Protein AF-A0A6B3H8C5-F1 (afdb_monomer_lite)

Sequence (95 aa):
AIWTKATNEVAEAMNANFPKTNPIFMMVDSGARGNMMQMRQIAGMRGLVSNAKNETIPRPIKASFREGLTVLEYFISTHGARKGLADTALRTADS

pLDDT: mean 89.65, std 3.6, range [68.38, 94.88]

Structure (mmCIF, N/CA/C/O backbone):
data_AF-A0A6B3H8C5-F1
#
_entry.id   AF-A0A6B3H8C5-F1
#
loop_
_atom_site.group_PDB
_atom_site.id
_atom_site.type_symbol
_atom_site.label_atom_id
_atom_site.label_alt_id
_atom_site.label_comp_id
_atom_site.label_asym_id
_atom_site.label_entity_id
_atom_site.label_seq_id
_atom_site.pdbx_PDB_ins_code
_atom_site.Cartn_x
_atom_site.Cartn_y
_atom_site.Cartn_z
_atom_site.occupancy
_atom_site.B_iso_or_equiv
_atom_site.auth_seq_id
_atom_site.auth_comp_id
_atom_site.auth_asym_id
_atom_site.auth_atom_id
_atom_site.pdbx_PDB_model_num
ATOM 1 N N . ALA A 1 1 ? -1.608 16.384 -8.987 1.00 68.38 1 ALA A N 1
ATOM 2 C CA . ALA A 1 1 ? -1.530 14.987 -9.467 1.00 68.38 1 ALA A CA 1
ATOM 3 C C . ALA A 1 1 ? -2.823 14.250 -9.115 1.00 68.38 1 ALA A C 1
ATOM 5 O O . ALA A 1 1 ? -3.113 14.090 -7.934 1.00 68.38 1 ALA A O 1
ATOM 6 N N . ILE A 1 2 ? -3.614 13.848 -10.119 1.00 90.88 2 ILE A N 1
ATOM 7 C CA . ILE A 1 2 ? -4.961 13.258 -9.945 1.00 90.88 2 ILE A CA 1
ATOM 8 C C . ILE A 1 2 ? -4.916 12.005 -9.056 1.00 90.88 2 ILE A C 1
ATOM 10 O O . ILE A 1 2 ? -5.681 11.884 -8.105 1.00 90.88 2 ILE A O 1
ATOM 14 N N . TRP A 1 3 ? -3.956 11.113 -9.304 1.00 90.88 3 TRP A N 1
ATOM 15 C CA . TRP A 1 3 ? -3.831 9.860 -8.559 1.00 90.88 3 TRP A CA 1
ATOM 16 C C . TRP A 1 3 ? -3.403 10.039 -7.106 1.00 90.88 3 TRP A C 1
ATOM 18 O O . TRP A 1 3 ? -3.863 9.294 -6.246 1.00 90.88 3 TRP A O 1
ATOM 28 N N . THR A 1 4 ? -2.573 11.038 -6.805 1.00 88.88 4 THR A N 1
ATOM 29 C CA . THR A 1 4 ? -2.217 11.367 -5.418 1.00 88.88 4 THR A CA 1
ATOM 30 C C . THR A 1 4 ? -3.452 11.796 -4.634 1.00 88.88 4 THR A C 1
ATOM 32 O O . THR A 1 4 ? -3.649 11.323 -3.519 1.00 88.88 4 THR A O 1
ATOM 35 N N . LYS A 1 5 ? -4.316 12.624 -5.240 1.00 92.62 5 LYS A N 1
ATOM 36 C CA . LYS A 1 5 ? -5.580 13.039 -4.623 1.00 92.62 5 LYS A CA 1
ATOM 37 C C . LYS A 1 5 ? -6.491 11.836 -4.371 1.00 92.62 5 LYS A C 1
ATOM 39 O O . LYS A 1 5 ? -6.894 11.625 -3.236 1.00 92.62 5 LYS A O 1
ATOM 44 N N . ALA A 1 6 ? -6.704 10.998 -5.387 1.00 92.31 6 ALA A N 1
ATOM 45 C CA . ALA A 1 6 ? -7.511 9.784 -5.256 1.00 92.31 6 ALA A CA 1
ATOM 46 C C . ALA A 1 6 ? -6.976 8.838 -4.164 1.00 92.31 6 ALA A C 1
ATOM 48 O O . ALA A 1 6 ? -7.741 8.286 -3.382 1.00 92.31 6 ALA A O 1
ATOM 49 N N . THR A 1 7 ? -5.651 8.691 -4.056 1.00 90.94 7 THR A N 1
ATOM 50 C CA . THR A 1 7 ? -5.033 7.842 -3.025 1.00 90.94 7 THR A CA 1
ATOM 51 C C . THR A 1 7 ? -5.280 8.380 -1.612 1.00 90.94 7 THR A C 1
ATOM 53 O O . THR A 1 7 ? -5.418 7.596 -0.674 1.00 90.94 7 THR A O 1
ATOM 56 N N . ASN A 1 8 ? -5.340 9.702 -1.444 1.00 91.62 8 ASN A N 1
ATOM 57 C CA . ASN A 1 8 ? -5.648 10.322 -0.157 1.00 91.62 8 ASN A CA 1
ATOM 58 C C . ASN A 1 8 ? -7.139 10.207 0.179 1.00 91.62 8 ASN A C 1
ATOM 60 O O . ASN A 1 8 ? -7.462 9.810 1.291 1.00 91.62 8 ASN A O 1
ATOM 64 N N . GLU A 1 9 ? -8.028 10.434 -0.789 1.00 93.75 9 GLU A N 1
ATOM 65 C CA . GLU A 1 9 ? -9.477 10.247 -0.612 1.00 93.75 9 GLU A CA 1
ATOM 66 C C . GLU A 1 9 ? -9.811 8.799 -0.204 1.00 93.75 9 GLU A C 1
ATOM 68 O O . GLU A 1 9 ? -10.583 8.570 0.725 1.00 93.75 9 GLU A O 1
ATOM 73 N N . VAL A 1 10 ? -9.156 7.804 -0.819 1.00 92.00 10 VAL A N 1
ATOM 74 C CA . VAL A 1 10 ? -9.287 6.389 -0.419 1.00 92.00 10 VAL A CA 1
ATOM 75 C C . VAL A 1 10 ? -8.753 6.148 0.997 1.00 92.00 10 VAL A C 1
ATOM 77 O O . VAL A 1 10 ? -9.326 5.354 1.739 1.00 92.00 10 VAL A O 1
ATOM 80 N N . ALA A 1 11 ? -7.672 6.822 1.400 1.00 90.56 11 ALA A N 1
ATOM 81 C CA . ALA A 1 11 ? -7.121 6.696 2.749 1.00 90.56 11 ALA A CA 1
ATOM 82 C C . ALA A 1 11 ? -8.082 7.238 3.818 1.00 90.56 11 ALA A C 1
ATOM 84 O O . ALA A 1 11 ? -8.263 6.610 4.859 1.00 90.56 11 ALA A O 1
ATOM 85 N N . GLU A 1 12 ? -8.705 8.384 3.549 1.00 91.81 12 GLU A N 1
ATOM 86 C CA . GLU A 1 12 ? -9.692 9.006 4.433 1.00 91.81 12 GLU A CA 1
ATOM 87 C C . GLU A 1 12 ? -10.952 8.145 4.542 1.00 91.81 12 GLU A C 1
ATOM 89 O O . GLU A 1 12 ? -11.397 7.842 5.650 1.00 91.81 12 GLU A O 1
ATOM 94 N N . ALA A 1 13 ? -11.471 7.664 3.408 1.00 92.25 13 ALA A N 1
ATOM 95 C CA . ALA A 1 13 ? -12.610 6.753 3.382 1.00 92.25 13 ALA A CA 1
ATOM 96 C C . ALA A 1 13 ? -12.309 5.434 4.111 1.00 92.25 13 ALA A C 1
ATOM 98 O O . ALA A 1 13 ? -13.162 4.920 4.833 1.00 92.25 13 ALA A O 1
ATOM 99 N N . MET A 1 14 ? -11.096 4.892 3.966 1.00 89.31 14 MET A N 1
ATOM 100 C CA . MET A 1 14 ? -10.657 3.716 4.717 1.00 89.31 14 MET A CA 1
ATOM 101 C C . MET A 1 14 ? -10.678 4.003 6.223 1.00 89.31 14 MET A C 1
ATOM 103 O O . MET A 1 14 ? -11.286 3.247 6.972 1.00 89.31 14 MET A O 1
ATOM 107 N N . ASN A 1 15 ? -10.066 5.101 6.667 1.00 87.25 15 ASN A N 1
ATOM 108 C CA . ASN A 1 15 ? -9.988 5.442 8.087 1.00 87.25 15 ASN A CA 1
ATOM 109 C C . ASN A 1 15 ? -11.379 5.653 8.716 1.00 87.25 15 ASN A C 1
ATOM 111 O O . ASN A 1 15 ? -11.636 5.189 9.821 1.00 87.25 15 ASN A O 1
ATOM 115 N N . ALA A 1 16 ? -12.304 6.288 7.988 1.00 89.06 16 ALA A N 1
ATOM 116 C CA . ALA A 1 16 ? -13.676 6.503 8.450 1.00 89.06 16 ALA A CA 1
ATOM 117 C C . ALA A 1 16 ? -14.488 5.200 8.593 1.00 89.06 16 ALA A C 1
ATOM 119 O O . ALA A 1 16 ? -15.356 5.112 9.459 1.00 89.06 16 ALA A O 1
ATOM 120 N N . ASN A 1 17 ? -14.210 4.192 7.759 1.00 89.00 17 ASN A N 1
ATOM 121 C CA . ASN A 1 17 ? -14.947 2.924 7.743 1.00 89.00 17 ASN A CA 1
ATOM 122 C C . ASN A 1 17 ? -14.297 1.814 8.588 1.00 89.00 17 ASN A C 1
ATOM 124 O O . ASN A 1 17 ? -14.886 0.743 8.747 1.00 89.00 17 ASN A O 1
ATOM 128 N N . PHE A 1 18 ? -13.092 2.024 9.124 1.00 86.69 18 PHE A N 1
ATOM 129 C CA . PHE A 1 18 ? -12.413 1.014 9.932 1.00 86.69 18 PHE A CA 1
ATOM 130 C C . PHE A 1 18 ? -12.968 0.977 11.368 1.00 86.69 18 PHE A C 1
ATOM 132 O O . PHE A 1 18 ? -12.965 1.996 12.061 1.00 86.69 18 PHE A O 1
ATOM 139 N N . PRO A 1 19 ? -13.405 -0.193 11.874 1.00 88.50 19 PRO A N 1
ATOM 140 C CA . PRO A 1 19 ? -13.826 -0.313 13.264 1.00 88.50 19 PRO A CA 1
ATOM 141 C C . PRO A 1 19 ? -12.651 -0.063 14.211 1.00 88.50 19 PRO A C 1
ATOM 143 O O . PRO A 1 19 ? -11.596 -0.682 14.065 1.00 88.50 19 PRO A O 1
ATOM 146 N N . LYS A 1 20 ? -12.858 0.759 15.247 1.00 85.06 20 LYS A N 1
ATOM 147 C CA . LYS A 1 20 ? -11.837 1.016 16.282 1.00 85.06 20 LYS A CA 1
ATOM 148 C C . LYS A 1 20 ? -11.427 -0.238 17.061 1.00 85.06 20 LYS A C 1
ATOM 150 O O . LYS A 1 20 ? -10.347 -0.278 17.630 1.00 85.06 20 LYS A O 1
ATOM 155 N N . THR A 1 21 ? -12.280 -1.261 17.074 1.00 89.88 21 THR A N 1
ATOM 156 C CA . THR A 1 21 ? -12.026 -2.563 17.706 1.00 89.88 21 THR A CA 1
ATOM 157 C C . THR A 1 21 ? -11.210 -3.513 16.831 1.00 89.88 21 THR A C 1
ATOM 159 O O . THR A 1 21 ? -10.849 -4.599 17.281 1.00 89.88 21 THR A O 1
ATOM 162 N N . ASN A 1 22 ? -10.924 -3.150 15.575 1.00 88.31 22 ASN A N 1
ATOM 163 C CA . ASN A 1 22 ? -10.103 -3.974 14.700 1.00 88.31 22 ASN A CA 1
ATOM 164 C C . ASN A 1 22 ? -8.661 -4.023 15.247 1.00 88.31 22 ASN A C 1
ATOM 166 O O . ASN A 1 22 ? -8.035 -2.967 15.365 1.00 88.31 22 ASN A O 1
ATOM 170 N N . PRO A 1 23 ? -8.084 -5.211 15.509 1.00 90.06 23 PRO A N 1
ATOM 171 C CA . PRO A 1 23 ? -6.726 -5.326 16.040 1.00 90.06 23 PRO A CA 1
ATOM 172 C C . PRO A 1 23 ? -5.660 -4.653 15.166 1.00 90.06 23 PRO A C 1
ATOM 174 O O . PRO A 1 23 ? -4.706 -4.082 15.685 1.00 90.06 23 PRO A O 1
ATOM 177 N N . ILE A 1 24 ? -5.825 -4.672 13.837 1.00 87.56 24 ILE A N 1
ATOM 178 C CA . ILE A 1 24 ? -4.898 -4.007 12.907 1.00 87.56 24 ILE A CA 1
ATOM 179 C C . ILE A 1 24 ? -4.971 -2.491 13.079 1.00 87.56 24 ILE A C 1
ATOM 181 O O . ILE A 1 24 ? -3.939 -1.821 13.072 1.00 87.56 24 ILE A O 1
ATOM 185 N N . PHE A 1 25 ? -6.181 -1.960 13.267 1.00 89.25 25 PHE A N 1
ATOM 186 C CA . PHE A 1 25 ? -6.381 -0.544 13.546 1.00 89.25 25 PHE A CA 1
ATOM 187 C C . PHE A 1 25 ? -5.763 -0.153 14.882 1.00 89.25 25 PHE A C 1
ATOM 189 O O . PHE A 1 25 ? -4.946 0.760 14.927 1.00 89.25 25 PHE A O 1
ATOM 196 N N . MET A 1 26 ? -6.055 -0.914 15.936 1.00 91.31 26 MET A N 1
ATOM 197 C CA . MET A 1 26 ? -5.508 -0.676 17.269 1.00 91.31 26 MET A CA 1
ATOM 198 C C . MET A 1 26 ? -3.973 -0.693 17.295 1.00 91.31 26 MET A C 1
ATOM 200 O O . MET A 1 26 ? -3.378 0.142 17.965 1.00 91.31 26 MET A O 1
ATOM 204 N N . MET A 1 27 ? -3.307 -1.596 16.563 1.00 91.31 27 MET A N 1
ATOM 205 C CA . MET A 1 27 ? -1.833 -1.642 16.508 1.00 91.31 27 MET A CA 1
ATOM 206 C C . MET A 1 27 ? -1.210 -0.389 15.885 1.00 91.31 27 MET A C 1
ATOM 208 O O . MET A 1 27 ? -0.159 0.063 16.342 1.00 91.31 27 MET A O 1
ATOM 212 N N . VAL A 1 28 ? -1.846 0.152 14.844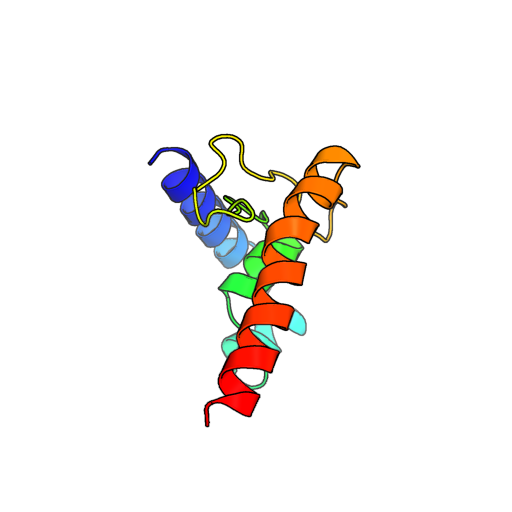 1.00 89.88 28 VAL A N 1
ATOM 213 C CA . VAL A 1 28 ? -1.357 1.343 14.142 1.00 89.88 28 VAL A CA 1
ATOM 214 C C . VAL A 1 28 ? -1.706 2.616 14.913 1.00 89.88 28 VAL A C 1
ATOM 216 O O . VAL A 1 28 ? -0.851 3.485 15.043 1.00 89.88 28 VAL A O 1
ATOM 219 N N . ASP A 1 29 ? -2.922 2.710 15.455 1.00 88.69 29 ASP A N 1
ATOM 220 C CA . ASP A 1 29 ? -3.404 3.866 16.226 1.00 88.69 29 ASP A CA 1
ATOM 221 C C . ASP A 1 29 ? -2.670 4.015 17.568 1.00 88.69 29 ASP A C 1
ATOM 223 O O . ASP A 1 29 ? -2.264 5.109 17.945 1.00 88.69 29 ASP A O 1
ATOM 227 N N . SER A 1 30 ? -2.386 2.898 18.247 1.00 90.75 30 SER A N 1
ATOM 228 C CA . SER A 1 30 ? -1.579 2.898 19.479 1.00 90.75 30 SER A CA 1
ATOM 229 C C . SER A 1 30 ? -0.092 3.189 19.253 1.00 90.75 30 SER A C 1
ATOM 231 O O . SER A 1 30 ? 0.655 3.325 20.220 1.00 90.75 30 SER A O 1
ATOM 233 N N . GLY A 1 31 ? 0.369 3.236 17.998 1.00 88.19 31 GLY A N 1
ATOM 234 C CA . GLY A 1 31 ? 1.780 3.422 17.658 1.00 88.19 31 GLY A CA 1
ATOM 235 C C . GLY A 1 31 ? 2.677 2.220 17.973 1.00 88.19 31 GLY A C 1
ATOM 236 O O . GLY A 1 31 ? 3.893 2.316 17.823 1.00 88.19 31 GLY A O 1
ATOM 237 N N . ALA A 1 32 ? 2.109 1.081 18.381 1.00 92.00 32 ALA A N 1
ATOM 238 C CA . ALA A 1 32 ? 2.877 -0.110 18.731 1.00 92.00 32 ALA A CA 1
ATOM 239 C C . ALA A 1 32 ? 3.605 -0.708 17.517 1.00 92.00 32 ALA A C 1
ATOM 241 O O . ALA A 1 32 ? 4.769 -1.105 17.613 1.00 92.00 32 ALA A O 1
ATOM 242 N N . ARG A 1 33 ? 2.924 -0.802 16.366 1.00 88.69 33 ARG A N 1
ATOM 243 C CA . ARG A 1 33 ? 3.521 -1.323 15.132 1.00 88.69 33 ARG A CA 1
ATOM 244 C C . ARG A 1 33 ? 2.751 -0.894 13.891 1.00 88.69 33 ARG A C 1
ATOM 246 O O . ARG A 1 33 ? 1.540 -1.065 13.795 1.00 88.69 33 ARG A O 1
ATOM 253 N N . GLY A 1 34 ? 3.511 -0.494 12.877 1.00 88.50 34 GLY A N 1
ATOM 254 C CA . GLY A 1 34 ? 2.992 -0.142 11.561 1.00 88.50 34 GLY A CA 1
ATOM 255 C C . GLY A 1 34 ? 2.614 1.331 11.454 1.00 88.50 34 GLY A C 1
ATOM 256 O O . GLY A 1 34 ? 2.749 2.099 12.401 1.00 88.50 34 GLY A O 1
ATOM 257 N N . ASN A 1 35 ? 2.187 1.742 10.265 1.00 90.62 35 ASN A N 1
ATOM 258 C CA . ASN A 1 35 ? 1.747 3.111 10.014 1.00 90.62 35 ASN A CA 1
ATOM 259 C C . ASN A 1 35 ? 0.488 3.143 9.134 1.00 90.62 35 ASN A C 1
ATOM 261 O O . ASN A 1 35 ? 0.156 2.175 8.443 1.00 90.62 35 ASN A O 1
ATOM 265 N N . MET A 1 36 ? -0.201 4.286 9.127 1.00 86.31 36 MET A N 1
ATOM 266 C CA . MET A 1 36 ? -1.428 4.473 8.342 1.00 86.31 36 MET A CA 1
ATOM 267 C C . MET A 1 36 ? -1.192 4.270 6.834 1.00 86.31 36 MET A C 1
ATOM 269 O O . MET A 1 36 ? -2.049 3.763 6.114 1.00 86.31 36 MET A O 1
ATOM 273 N N . MET A 1 37 ? 0.012 4.587 6.350 1.00 88.12 37 MET A N 1
ATOM 274 C CA . MET A 1 37 ? 0.402 4.385 4.951 1.00 88.12 37 MET A CA 1
ATOM 275 C C . MET A 1 37 ? 0.507 2.902 4.566 1.00 88.12 37 MET A C 1
ATOM 277 O O . MET A 1 37 ? 0.206 2.550 3.428 1.00 88.12 37 MET A O 1
ATOM 281 N N . GLN A 1 38 ? 0.926 2.031 5.484 1.00 90.19 38 GLN A N 1
ATOM 282 C CA . GLN A 1 38 ? 0.972 0.578 5.311 1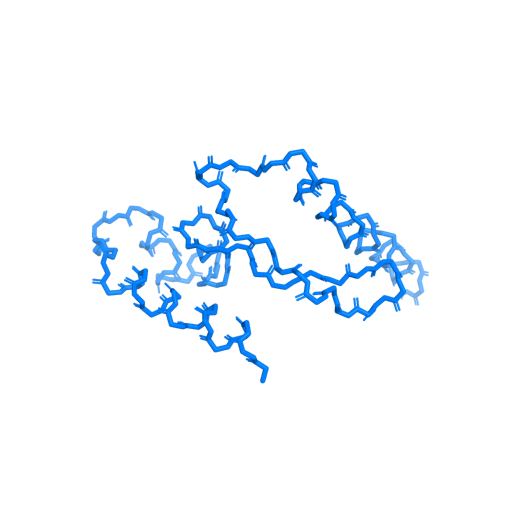.00 90.19 38 GLN A CA 1
ATOM 283 C C . GLN A 1 38 ? -0.436 -0.006 5.382 1.00 90.19 38 GLN A C 1
ATOM 285 O O . GLN A 1 38 ? -0.796 -0.816 4.530 1.00 90.19 38 GLN A O 1
ATOM 290 N N . MET A 1 39 ? -1.262 0.463 6.322 1.00 89.62 39 MET A N 1
ATOM 291 C CA . 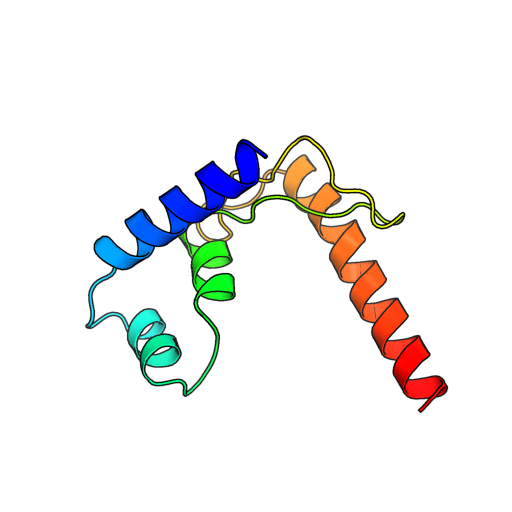MET A 1 39 ? -2.671 0.069 6.400 1.00 89.62 39 MET A CA 1
ATOM 292 C C . MET A 1 39 ? -3.413 0.388 5.097 1.00 89.62 39 MET A C 1
ATOM 294 O O . MET A 1 39 ? -4.088 -0.480 4.542 1.00 89.62 39 MET A O 1
ATOM 298 N N . ARG A 1 40 ? -3.186 1.584 4.539 1.00 91.25 40 ARG A N 1
ATOM 299 C CA . ARG A 1 40 ? -3.726 1.989 3.236 1.00 91.25 40 ARG A CA 1
ATOM 300 C C . ARG A 1 40 ? -3.340 1.037 2.110 1.00 91.25 40 ARG A C 1
ATOM 302 O O . ARG A 1 40 ? -4.170 0.751 1.258 1.00 91.25 40 ARG A O 1
ATOM 309 N N . GLN A 1 41 ? -2.111 0.531 2.087 1.00 90.88 41 GLN A N 1
ATOM 310 C CA . GLN A 1 41 ? -1.687 -0.417 1.050 1.00 90.88 41 GLN A CA 1
ATOM 311 C C . GLN A 1 41 ? -2.361 -1.786 1.202 1.00 90.88 41 GLN A C 1
ATOM 313 O O . GLN A 1 41 ? -2.586 -2.475 0.207 1.00 90.88 41 GLN A O 1
ATOM 318 N N . ILE A 1 42 ? -2.679 -2.180 2.437 1.00 90.56 42 ILE A N 1
ATOM 319 C CA . ILE A 1 42 ? -3.330 -3.458 2.732 1.00 90.56 42 ILE A CA 1
ATOM 320 C C . ILE A 1 42 ? -4.811 -3.419 2.362 1.00 90.56 42 ILE A C 1
ATOM 322 O O . ILE A 1 42 ? -5.280 -4.355 1.725 1.00 90.56 42 ILE A O 1
ATOM 326 N N . ALA A 1 43 ? -5.530 -2.365 2.757 1.00 90.19 43 ALA A N 1
ATOM 327 C CA . ALA A 1 43 ? -6.994 -2.330 2.701 1.00 90.19 43 ALA A CA 1
ATOM 328 C C . ALA A 1 43 ? -7.592 -1.271 1.760 1.00 90.19 43 ALA A C 1
ATOM 330 O O . ALA A 1 43 ? -8.778 -1.343 1.468 1.00 90.19 43 ALA A O 1
ATOM 331 N N . GLY A 1 44 ? -6.807 -0.287 1.316 1.00 90.50 44 GLY A N 1
ATOM 332 C CA . GLY A 1 44 ? -7.269 0.796 0.446 1.00 90.50 44 GLY A CA 1
ATOM 333 C C . GLY A 1 44 ? -6.757 0.636 -0.980 1.00 90.50 44 GLY A C 1
ATOM 334 O O . GLY A 1 44 ? -7.423 0.074 -1.835 1.00 90.50 44 GLY A O 1
ATOM 335 N N . MET A 1 45 ? -5.556 1.147 -1.242 1.00 91.62 45 MET A N 1
ATOM 336 C CA . MET A 1 45 ? -4.880 0.988 -2.528 1.00 91.62 45 MET A CA 1
ATOM 337 C C . MET A 1 45 ? -3.367 1.134 -2.372 1.00 91.62 45 MET A C 1
ATOM 339 O O . MET A 1 45 ? -2.876 1.858 -1.496 1.00 91.62 45 MET A O 1
ATOM 343 N N . ARG A 1 46 ? -2.601 0.494 -3.260 1.00 90.31 46 ARG A N 1
ATOM 344 C CA . ARG A 1 46 ? -1.137 0.631 -3.271 1.00 90.31 46 ARG A CA 1
ATOM 345 C C . ARG A 1 46 ? -0.691 2.022 -3.738 1.00 90.31 46 ARG A C 1
ATOM 347 O O . ARG A 1 46 ? 0.211 2.595 -3.124 1.00 90.31 46 ARG A O 1
ATOM 354 N N . GLY A 1 47 ? -1.335 2.562 -4.777 1.00 91.19 47 GLY A N 1
ATOM 355 C CA . GLY A 1 47 ? -1.073 3.900 -5.311 1.00 91.19 47 GLY A CA 1
ATOM 356 C C . GLY A 1 47 ? 0.004 3.939 -6.400 1.00 91.19 47 GLY A C 1
ATOM 357 O O . GLY A 1 47 ? 0.229 2.966 -7.123 1.00 91.19 47 GLY A O 1
ATOM 358 N N . LEU A 1 48 ? 0.639 5.102 -6.552 1.00 91.44 48 LEU A N 1
ATOM 359 C CA . LEU A 1 48 ? 1.718 5.317 -7.519 1.00 91.44 48 LEU A CA 1
ATOM 360 C C . LEU A 1 48 ? 3.000 4.600 -7.079 1.00 91.44 48 LEU A C 1
ATOM 362 O O . LEU A 1 48 ? 3.350 4.598 -5.899 1.00 91.44 48 LEU A O 1
ATOM 366 N N . VAL A 1 49 ? 3.706 4.016 -8.045 1.00 89.06 49 VAL A N 1
ATOM 367 C CA . VAL A 1 49 ? 4.974 3.308 -7.834 1.00 89.06 49 VAL A CA 1
ATOM 368 C C . VAL A 1 49 ? 6.034 3.903 -8.752 1.00 89.06 49 VAL A C 1
ATOM 370 O O . VAL A 1 49 ? 5.737 4.316 -9.877 1.00 89.06 49 VAL A O 1
ATOM 373 N N . SER A 1 50 ? 7.270 3.952 -8.267 1.00 87.75 50 SER A N 1
ATOM 374 C CA . SER A 1 50 ? 8.419 4.408 -9.045 1.00 87.75 50 SER A CA 1
ATOM 375 C C . SER A 1 50 ? 9.023 3.267 -9.858 1.00 87.75 50 SER A C 1
ATOM 377 O O . SER A 1 50 ? 9.111 2.128 -9.393 1.00 87.75 50 SER A O 1
ATOM 379 N N . ASN A 1 51 ? 9.474 3.575 -11.069 1.00 85.06 51 ASN A N 1
ATOM 380 C CA . ASN A 1 51 ? 10.265 2.654 -11.873 1.00 85.06 51 ASN A CA 1
ATOM 381 C C . ASN A 1 51 ? 11.705 2.532 -11.323 1.00 85.06 51 ASN A C 1
ATOM 383 O O . ASN A 1 51 ? 12.115 3.248 -10.407 1.00 85.06 51 ASN A O 1
ATOM 387 N N . ALA A 1 52 ? 12.514 1.648 -11.918 1.00 82.62 52 ALA A N 1
ATOM 388 C CA . ALA A 1 52 ? 13.921 1.476 -11.535 1.00 82.62 52 ALA A CA 1
ATOM 389 C C . ALA A 1 52 ? 14.773 2.758 -11.711 1.00 82.62 52 ALA A C 1
ATOM 391 O O . ALA A 1 52 ? 15.793 2.928 -11.040 1.00 82.62 52 ALA A O 1
ATOM 392 N N . LYS A 1 53 ? 14.330 3.692 -12.561 1.00 84.94 53 LYS A N 1
ATOM 393 C CA . LYS A 1 53 ? 14.953 5.001 -12.800 1.00 84.94 53 LYS A CA 1
ATOM 394 C C . LYS A 1 53 ? 14.452 6.106 -11.851 1.00 84.94 53 LYS A C 1
ATOM 396 O O . LYS A 1 53 ? 14.815 7.257 -12.044 1.00 84.94 53 LYS A O 1
ATOM 401 N N . ASN A 1 54 ? 13.676 5.774 -10.811 1.00 81.50 54 ASN A N 1
ATOM 402 C CA . ASN A 1 54 ? 13.024 6.719 -9.884 1.00 81.50 54 ASN A CA 1
ATOM 403 C C . ASN A 1 54 ? 11.949 7.630 -10.503 1.00 81.50 54 ASN A C 1
ATOM 405 O O . ASN A 1 54 ? 11.475 8.553 -9.845 1.00 81.50 54 ASN A O 1
ATOM 409 N N . GLU A 1 55 ? 11.496 7.359 -11.720 1.00 88.00 55 GLU A N 1
ATOM 410 C CA . GLU A 1 55 ? 10.385 8.090 -12.322 1.00 88.00 55 GLU A CA 1
ATOM 411 C C . GLU A 1 55 ? 9.058 7.483 -11.860 1.00 88.00 55 GLU A C 1
ATOM 413 O O . GLU A 1 55 ? 8.914 6.263 -11.738 1.00 88.00 55 GLU A O 1
ATOM 418 N N . THR A 1 56 ? 8.063 8.331 -11.610 1.00 87.50 56 THR A N 1
ATOM 419 C CA . THR A 1 56 ? 6.730 7.869 -11.209 1.00 87.50 56 THR A CA 1
ATOM 420 C C . THR A 1 56 ? 5.990 7.301 -12.415 1.00 87.50 56 THR A C 1
ATOM 422 O O . THR A 1 56 ? 5.806 7.990 -13.417 1.00 87.50 56 THR A O 1
ATOM 425 N N . ILE A 1 57 ? 5.522 6.057 -12.314 1.00 88.31 57 ILE A N 1
ATOM 426 C CA . ILE A 1 57 ? 4.745 5.429 -13.384 1.00 88.31 57 ILE A CA 1
ATOM 427 C C . ILE A 1 57 ? 3.360 6.100 -13.444 1.00 88.31 57 ILE A C 1
ATOM 429 O O . ILE A 1 57 ? 2.677 6.171 -12.420 1.00 88.31 57 ILE A O 1
ATOM 433 N N . PRO A 1 58 ? 2.900 6.577 -14.619 1.00 87.25 58 PRO A N 1
ATOM 434 C CA . PRO A 1 58 ? 1.650 7.339 -14.734 1.00 87.25 58 PRO A CA 1
ATOM 435 C C . PRO A 1 58 ? 0.389 6.511 -14.436 1.00 87.25 58 PRO A C 1
ATOM 437 O O . PRO A 1 58 ? -0.674 7.070 -14.159 1.00 87.25 58 PRO A O 1
ATOM 440 N N . ARG A 1 59 ? 0.498 5.177 -14.479 1.00 87.88 59 ARG A N 1
ATOM 441 C CA . ARG A 1 59 ? -0.563 4.233 -14.116 1.00 87.88 59 ARG A CA 1
ATOM 442 C C . ARG A 1 59 ? -0.350 3.736 -12.677 1.00 87.88 59 ARG A C 1
ATOM 444 O O . ARG A 1 59 ? 0.634 3.036 -12.442 1.00 87.88 59 ARG A O 1
ATOM 451 N N . PRO A 1 60 ? -1.250 4.045 -11.726 1.00 90.81 60 PRO A N 1
ATOM 452 C CA . PRO A 1 60 ? -1.144 3.530 -10.366 1.00 90.81 60 PRO A CA 1
ATOM 453 C C . PRO A 1 60 ? -1.571 2.063 -10.291 1.00 90.81 60 PRO A C 1
ATOM 455 O O . PRO A 1 60 ? -2.315 1.569 -11.144 1.00 90.81 60 PRO A O 1
ATOM 458 N N . ILE A 1 61 ? -1.161 1.408 -9.209 1.00 92.81 61 ILE A N 1
ATOM 459 C CA . ILE A 1 61 ? -1.720 0.127 -8.783 1.00 92.81 61 ILE A CA 1
ATOM 460 C C . ILE A 1 61 ? -2.996 0.430 -8.000 1.00 92.81 61 ILE A C 1
ATOM 462 O O . ILE A 1 61 ? -2.955 1.112 -6.968 1.00 92.81 61 ILE A O 1
ATOM 466 N N . LYS A 1 62 ? -4.128 -0.033 -8.534 1.00 91.94 62 LYS A N 1
ATOM 467 C CA . LYS A 1 62 ? -5.450 0.242 -7.956 1.00 91.94 62 LYS A CA 1
ATOM 468 C C . LYS A 1 62 ? -5.790 -0.769 -6.874 1.00 91.94 62 LYS A C 1
ATOM 470 O O . LYS A 1 62 ? -6.352 -0.375 -5.862 1.00 91.94 62 LYS A O 1
ATOM 475 N N . ALA A 1 63 ? -5.403 -2.025 -7.086 1.00 92.44 63 ALA A N 1
ATOM 476 C CA . ALA A 1 63 ? -5.647 -3.095 -6.137 1.00 92.44 63 ALA A CA 1
ATOM 477 C C . ALA A 1 63 ? -4.924 -2.860 -4.802 1.00 92.44 63 ALA A C 1
ATOM 479 O O . ALA A 1 63 ? -3.797 -2.345 -4.739 1.00 92.44 63 ALA A O 1
ATOM 480 N N . SER A 1 64 ? -5.582 -3.275 -3.730 1.00 92.38 64 SER A N 1
ATOM 481 C CA . SER A 1 64 ? -4.983 -3.445 -2.410 1.00 92.38 64 SER A CA 1
ATOM 482 C C . SER A 1 64 ? -4.362 -4.839 -2.258 1.00 92.38 64 SER A C 1
ATOM 484 O O . SER A 1 64 ? -4.678 -5.771 -3.000 1.00 92.38 64 SER A O 1
ATOM 486 N N . PHE A 1 65 ? -3.482 -5.027 -1.268 1.00 89.69 65 PHE A N 1
ATOM 487 C CA . PHE A 1 65 ? -2.959 -6.371 -0.981 1.00 89.69 65 PHE A CA 1
ATOM 488 C C . PHE A 1 65 ? -4.045 -7.341 -0.496 1.00 89.69 65 PHE A C 1
ATOM 490 O O . PHE A 1 65 ? -3.890 -8.546 -0.673 1.00 89.69 65 PHE A O 1
ATOM 497 N N . ARG A 1 66 ? -5.138 -6.831 0.088 1.00 89.50 66 ARG A N 1
ATOM 498 C CA . ARG A 1 66 ? -6.302 -7.639 0.468 1.00 89.50 66 ARG A CA 1
ATOM 499 C C . ARG A 1 66 ? -7.071 -8.162 -0.745 1.00 89.50 66 ARG A C 1
ATOM 501 O O . ARG A 1 66 ? -7.534 -9.294 -0.704 1.00 89.50 66 ARG A O 1
ATOM 508 N N . GLU A 1 67 ? -7.227 -7.347 -1.783 1.00 90.81 67 GLU A N 1
ATOM 509 C CA . GLU A 1 67 ? -7.918 -7.736 -3.024 1.00 90.81 67 GLU A CA 1
ATOM 510 C C . GLU A 1 67 ? -7.045 -8.617 -3.923 1.00 90.81 67 GLU A C 1
ATOM 512 O O . GLU A 1 67 ? -7.561 -9.437 -4.677 1.00 90.81 67 GLU A O 1
ATOM 517 N N . GLY A 1 68 ? -5.724 -8.473 -3.806 1.00 93.38 68 GLY A N 1
ATOM 518 C CA . GLY A 1 68 ? -4.753 -9.174 -4.632 1.00 93.38 68 GLY A CA 1
ATOM 519 C C . GLY A 1 68 ? -4.394 -8.375 -5.882 1.00 93.38 68 GLY A C 1
ATOM 520 O O . GLY A 1 68 ? -5.239 -7.780 -6.546 1.00 93.38 68 GLY A O 1
ATOM 521 N N . LEU A 1 69 ? -3.100 -8.347 -6.202 1.00 93.94 69 LEU A N 1
ATOM 522 C CA . LEU A 1 69 ? -2.586 -7.608 -7.350 1.00 93.94 69 LEU A CA 1
ATOM 523 C C . LEU A 1 69 ? -2.723 -8.449 -8.617 1.00 93.94 69 LEU A C 1
ATOM 525 O O . LEU A 1 69 ? -2.441 -9.648 -8.617 1.00 93.94 69 LEU A O 1
ATOM 529 N N . THR A 1 70 ? -3.061 -7.797 -9.727 1.00 94.88 70 THR A N 1
ATOM 530 C CA . THR A 1 70 ? -2.936 -8.429 -11.045 1.00 94.88 70 THR A CA 1
ATOM 531 C C . THR A 1 70 ? -1.467 -8.709 -11.377 1.00 94.88 70 THR A C 1
ATOM 533 O O . THR A 1 70 ? -0.560 -8.075 -10.832 1.00 94.88 70 THR A O 1
ATOM 536 N N . VAL A 1 71 ? -1.209 -9.619 -12.324 1.00 94.75 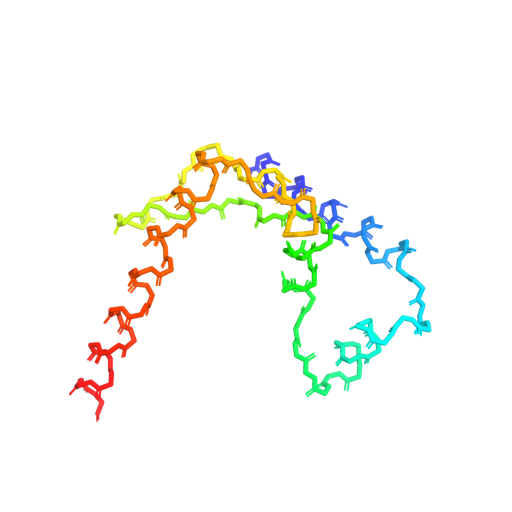71 VAL A N 1
ATOM 537 C CA . VAL A 1 71 ? 0.161 -9.988 -12.739 1.00 94.75 71 VAL A CA 1
ATOM 538 C C . VAL A 1 71 ? 0.993 -8.756 -13.117 1.00 94.75 71 VAL A C 1
ATOM 540 O O . VAL A 1 71 ? 2.144 -8.633 -12.700 1.00 94.75 71 VAL A O 1
ATOM 543 N N . LEU A 1 72 ? 0.404 -7.810 -13.857 1.00 92.12 72 LEU A N 1
ATOM 544 C CA . LEU A 1 72 ? 1.092 -6.587 -14.273 1.00 92.12 72 LEU A CA 1
ATOM 545 C C . LEU A 1 72 ? 1.373 -5.647 -13.092 1.00 92.12 72 LEU A C 1
ATOM 547 O O . LEU A 1 72 ? 2.469 -5.100 -12.990 1.00 92.12 72 LEU A O 1
ATOM 551 N N . GLU A 1 73 ? 0.404 -5.457 -12.196 1.00 91.56 73 GLU A N 1
ATOM 552 C CA . GLU A 1 73 ? 0.586 -4.626 -10.999 1.00 91.56 73 GLU A CA 1
ATOM 553 C C . GLU A 1 73 ? 1.657 -5.211 -10.077 1.00 91.56 73 GLU A C 1
ATOM 555 O O . GLU A 1 73 ? 2.518 -4.480 -9.583 1.00 91.56 73 GLU A O 1
ATOM 560 N N . TYR A 1 74 ? 1.653 -6.533 -9.902 1.00 92.62 74 TYR A N 1
ATOM 561 C CA . TYR A 1 74 ? 2.674 -7.225 -9.132 1.00 92.62 74 TYR A CA 1
ATOM 562 C C . TYR A 1 74 ? 4.053 -7.048 -9.774 1.00 92.62 74 TYR A C 1
ATOM 564 O O . TYR A 1 74 ? 4.982 -6.603 -9.099 1.00 92.62 74 TYR A O 1
ATOM 572 N N . PHE A 1 75 ? 4.181 -7.281 -11.085 1.00 91.50 75 PHE A N 1
ATOM 573 C CA . PHE A 1 75 ? 5.434 -7.095 -11.822 1.00 91.50 75 PHE A CA 1
ATOM 574 C C . PHE A 1 75 ? 5.993 -5.672 -11.675 1.00 91.50 75 PHE A C 1
ATOM 576 O O . PHE A 1 75 ? 7.168 -5.489 -11.348 1.00 91.50 75 PHE A O 1
ATOM 583 N N . ILE A 1 76 ? 5.147 -4.652 -11.825 1.00 90.56 76 ILE A N 1
ATOM 584 C CA . ILE A 1 76 ? 5.547 -3.252 -11.639 1.00 90.56 76 ILE A CA 1
ATOM 585 C C . ILE A 1 76 ? 5.997 -2.993 -10.191 1.00 90.56 76 ILE A C 1
ATOM 587 O O . ILE A 1 76 ? 7.006 -2.320 -9.977 1.00 90.56 76 ILE A O 1
ATOM 591 N N . SER A 1 77 ? 5.319 -3.574 -9.196 1.00 89.06 77 SER A N 1
ATOM 592 C CA . SER A 1 77 ? 5.665 -3.396 -7.777 1.00 89.06 77 SER A CA 1
ATOM 593 C C . SER A 1 77 ? 7.063 -3.917 -7.406 1.00 89.06 77 SER A C 1
ATOM 595 O O . SER A 1 77 ? 7.710 -3.364 -6.512 1.00 89.06 77 SER A O 1
ATOM 597 N N . THR A 1 78 ? 7.570 -4.930 -8.121 1.00 91.31 78 THR A N 1
ATOM 598 C CA . THR A 1 78 ? 8.884 -5.533 -7.830 1.00 91.31 78 THR A CA 1
ATOM 599 C C . THR A 1 78 ? 10.064 -4.605 -8.116 1.00 91.31 78 THR A C 1
ATOM 601 O O . THR A 1 78 ? 11.085 -4.696 -7.434 1.00 91.31 78 THR A O 1
ATOM 604 N N . HIS A 1 79 ? 9.932 -3.682 -9.074 1.00 89.94 79 HIS A N 1
ATOM 605 C CA . HIS A 1 79 ? 11.025 -2.798 -9.487 1.00 89.94 79 HIS A CA 1
ATOM 606 C C . HIS A 1 79 ? 11.474 -1.894 -8.335 1.00 89.94 79 HIS A C 1
ATOM 608 O O . HIS A 1 79 ? 12.664 -1.820 -8.024 1.00 89.94 79 HIS A O 1
ATOM 614 N N . GLY A 1 80 ? 10.509 -1.258 -7.664 1.00 85.88 80 GLY A N 1
ATOM 615 C CA . GLY A 1 80 ? 10.774 -0.405 -6.508 1.00 85.88 80 GLY A CA 1
ATOM 616 C C . GLY A 1 80 ? 11.296 -1.194 -5.306 1.00 85.88 80 GLY A C 1
ATOM 617 O O . GLY A 1 80 ? 12.248 -0.766 -4.659 1.00 85.88 80 GLY A O 1
ATOM 618 N N . ALA A 1 81 ? 10.723 -2.373 -5.033 1.00 88.44 81 ALA A N 1
ATOM 619 C CA . ALA A 1 81 ? 11.137 -3.208 -3.904 1.00 88.44 81 ALA A CA 1
ATOM 620 C C . ALA A 1 81 ? 12.589 -3.695 -4.040 1.00 88.44 81 ALA A C 1
ATOM 622 O O . ALA A 1 81 ? 13.381 -3.557 -3.108 1.00 88.44 81 ALA A O 1
ATOM 623 N N . ARG A 1 82 ? 12.961 -4.2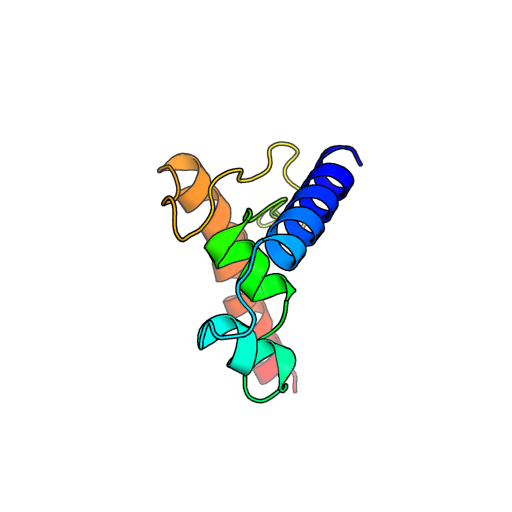12 -5.218 1.00 91.44 82 ARG A N 1
ATOM 624 C CA . ARG A 1 82 ? 14.322 -4.697 -5.483 1.00 91.44 82 ARG A CA 1
ATOM 625 C C . ARG A 1 82 ? 15.351 -3.575 -5.390 1.00 91.44 82 ARG A C 1
ATOM 627 O O . ARG A 1 82 ? 16.407 -3.777 -4.798 1.00 91.44 82 ARG A O 1
ATOM 634 N N . LYS A 1 83 ? 15.040 -2.402 -5.950 1.00 89.44 83 LYS A N 1
ATOM 635 C CA . LYS A 1 83 ? 15.919 -1.235 -5.862 1.00 89.44 83 LYS A CA 1
ATOM 636 C C . LYS A 1 83 ? 16.119 -0.789 -4.414 1.00 89.44 83 LYS A C 1
ATOM 638 O O . LYS A 1 83 ? 17.253 -0.606 -4.003 1.00 89.44 83 LYS A O 1
ATOM 643 N N . GLY A 1 84 ? 15.046 -0.709 -3.625 1.00 88.56 84 GLY A N 1
ATOM 644 C CA . GLY A 1 84 ? 15.137 -0.330 -2.212 1.00 88.56 84 GLY A CA 1
ATOM 645 C C . GLY A 1 84 ? 16.053 -1.246 -1.393 1.00 88.56 84 GLY A C 1
ATOM 646 O O . GLY A 1 84 ? 16.822 -0.761 -0.567 1.00 88.5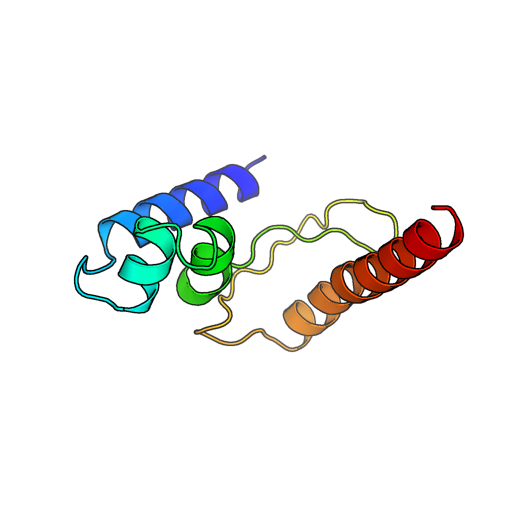6 84 GLY A O 1
ATOM 647 N N . LEU A 1 85 ? 16.023 -2.558 -1.652 1.00 91.56 85 LEU A N 1
ATOM 648 C CA . LEU A 1 85 ? 16.940 -3.513 -1.020 1.00 91.56 85 LEU A CA 1
ATOM 649 C C . LEU A 1 85 ? 18.393 -3.305 -1.461 1.00 91.56 85 LEU A C 1
ATOM 651 O O . LEU A 1 85 ? 19.285 -3.307 -0.616 1.00 91.56 85 LEU A O 1
ATOM 655 N N . ALA A 1 86 ? 18.627 -3.093 -2.758 1.00 91.75 86 ALA A N 1
ATOM 656 C CA . ALA A 1 86 ? 19.965 -2.824 -3.283 1.00 91.75 86 ALA A CA 1
ATOM 657 C C . ALA A 1 86 ? 20.547 -1.514 -2.720 1.00 91.75 86 ALA A C 1
ATOM 659 O O . ALA A 1 86 ? 21.678 -1.506 -2.242 1.00 91.75 86 ALA A O 1
ATOM 660 N N . ASP A 1 87 ? 19.754 -0.440 -2.697 1.00 91.69 87 ASP A N 1
ATOM 661 C CA . ASP A 1 87 ? 20.157 0.863 -2.160 1.00 91.69 87 ASP A CA 1
ATOM 662 C C . ASP A 1 87 ? 20.433 0.777 -0.652 1.00 91.69 87 ASP A C 1
ATOM 664 O O . ASP A 1 87 ? 21.356 1.411 -0.148 1.00 91.69 87 ASP A O 1
ATOM 668 N N . THR A 1 88 ? 19.660 -0.030 0.082 1.00 91.62 88 THR A N 1
ATOM 669 C CA . THR A 1 88 ? 19.904 -0.265 1.513 1.00 91.62 88 THR A CA 1
ATOM 670 C C . THR A 1 88 ? 21.230 -0.991 1.726 1.00 91.62 88 THR A C 1
ATOM 672 O O . THR A 1 88 ? 22.023 -0.551 2.550 1.00 91.62 88 THR A O 1
ATOM 675 N N . ALA A 1 89 ? 21.504 -2.049 0.955 1.00 92.69 89 ALA A N 1
ATOM 676 C CA . ALA A 1 89 ? 22.765 -2.783 1.048 1.00 92.69 89 ALA A CA 1
ATOM 677 C C . ALA A 1 89 ? 23.977 -1.893 0.728 1.00 92.69 89 ALA A C 1
ATOM 679 O O . ALA A 1 89 ? 24.973 -1.947 1.444 1.00 92.69 89 ALA A O 1
ATOM 680 N N . LEU A 1 90 ? 23.873 -1.039 -0.298 1.00 91.75 90 LEU A N 1
ATOM 681 C CA . LEU A 1 90 ? 24.925 -0.082 -0.645 1.00 91.75 90 LEU A CA 1
ATOM 682 C C . LEU A 1 90 ? 25.156 0.928 0.488 1.00 91.75 90 LEU A C 1
ATOM 684 O O . LEU A 1 90 ? 26.283 1.120 0.924 1.00 91.75 90 LEU A O 1
ATOM 688 N N . ARG A 1 91 ? 24.080 1.505 1.039 1.00 92.50 91 ARG A N 1
ATOM 689 C CA . ARG A 1 91 ? 24.171 2.460 2.154 1.00 92.50 91 ARG A CA 1
ATOM 690 C C . ARG A 1 91 ? 24.787 1.857 3.410 1.00 92.50 91 ARG A C 1
ATOM 692 O O . ARG A 1 91 ? 25.441 2.581 4.146 1.00 92.50 91 ARG A O 1
ATOM 699 N N . THR A 1 92 ? 24.561 0.570 3.672 1.00 93.50 92 THR A N 1
ATOM 700 C CA . THR A 1 92 ? 25.208 -0.142 4.782 1.00 93.50 92 THR A CA 1
ATOM 701 C C . THR A 1 92 ? 26.697 -0.369 4.532 1.00 93.50 92 THR A C 1
ATOM 703 O O . THR A 1 92 ? 27.448 -0.397 5.493 1.00 93.50 92 THR A O 1
ATOM 706 N N . ALA A 1 93 ? 27.130 -0.523 3.277 1.00 91.06 93 ALA A N 1
ATOM 707 C CA . ALA A 1 93 ? 28.551 -0.619 2.944 1.00 91.06 93 ALA A CA 1
ATOM 708 C C . ALA A 1 93 ? 29.271 0.740 3.038 1.00 91.06 93 ALA A C 1
ATOM 710 O O . ALA A 1 93 ? 30.440 0.777 3.409 1.00 91.06 93 ALA A O 1
ATOM 711 N N . ASP A 1 94 ? 28.572 1.832 2.714 1.00 85.12 94 ASP A N 1
ATOM 712 C CA . ASP A 1 94 ? 29.099 3.203 2.782 1.00 85.12 94 ASP A CA 1
ATOM 713 C C . ASP A 1 94 ? 29.017 3.842 4.190 1.00 85.12 94 ASP A C 1
ATOM 715 O O . ASP A 1 94 ? 29.552 4.936 4.381 1.00 85.12 94 ASP A O 1
ATOM 719 N N . SER A 1 95 ? 28.323 3.215 5.155 1.00 75.25 95 SER A N 1
ATOM 720 C CA . SER A 1 95 ? 28.197 3.691 6.552 1.00 75.25 95 SER A CA 1
ATOM 721 C C . SER A 1 95 ? 29.263 3.082 7.453 1.00 75.25 95 SER A C 1
ATOM 723 O O . SER A 1 95 ? 29.842 3.848 8.254 1.00 75.25 95 SER A O 1
#

Secondary structure (DSSP, 8-state):
-HHHHHHHHHHHHHHHHS-TT-HHHHHHHTTSS--HHHHHHHHT--B--B-TTSPBPSS-B---TTT---HHHHHHHHHHHHHHHHHHHHHHHH-

Foldseek 3Di:
DVQVVVLVVQLVVCVVPDDCPPPVNVCAVVVVDDHSLLVCQAPGNPTWDAALVRHTDPDTGGDHVPRPGDPVNVVRNVRRVVSVVVVVVVVVVVD

Radius of gyration: 15.23 Å; chains: 1; bounding box: 44×25×34 Å